Protein AF-A0A0A7EC22-F1 (afdb_monomer_lite)

Organism: NCBI:txid1348114

Radius of gyration: 22.16 Å; chains: 1; bounding box: 41×23×72 Å

pLDDT: mean 70.23, std 12.21, range [48.81, 89.19]

Secondary structure (DSSP, 8-state):
--HHHHHHHHHHHHHHHHHHHHHHHHHHHHHHHHHHHHHHHHHTS----S----------HHHHHHHHHHHHHHHHHHHHHHHHHHHHHHHHHHTT-

InterPro domains:
  IPR010930 Flagellar basal-body/hook protein, C-terminal domain [PF06429] (59-94)

Foldseek 3Di:
DDDVVVVVVLVVVLVVLLVVLVVLLVVLVVVLVVLVVVVVVVVVDDDDDDDDPDPDPNPPNVVSVVSNVVSVVSNVVSVVVVVVVVVVVVVVVVVVD

Structure (mmCIF, N/CA/C/O backbone):
data_AF-A0A0A7EC22-F1
#
_entry.id   AF-A0A0A7EC22-F1
#
loop_
_atom_site.group_PDB
_atom_site.id
_atom_site.type_symbol
_atom_site.label_atom_id
_atom_site.label_alt_id
_atom_site.label_comp_id
_atom_site.label_asym_id
_atom_site.label_entity_id
_atom_site.label_seq_id
_atom_site.pdbx_PDB_ins_code
_atom_site.Cartn_x
_atom_site.Cartn_y
_atom_site.Cartn_z
_atom_site.occupancy
_atom_site.B_iso_or_equiv
_atom_site.auth_seq_id
_atom_site.auth_comp_id
_atom_site.auth_asym_id
_atom_site.auth_atom_id
_atom_site.pdbx_PDB_model_num
ATOM 1 N N . MET A 1 1 ? 22.862 -9.544 -22.057 1.00 50.47 1 MET A N 1
ATOM 2 C CA . MET A 1 1 ? 21.556 -10.041 -22.531 1.00 50.47 1 MET A CA 1
ATOM 3 C C . MET A 1 1 ? 20.500 -9.744 -21.450 1.00 50.47 1 MET A C 1
ATOM 5 O O . MET A 1 1 ? 19.678 -10.597 -21.168 1.00 50.47 1 MET A O 1
ATOM 9 N N . ASP A 1 2 ? 20.500 -8.550 -20.823 1.00 53.94 2 ASP A N 1
ATOM 10 C CA . ASP A 1 2 ? 20.084 -8.477 -19.399 1.00 53.94 2 ASP A CA 1
ATOM 11 C C . ASP A 1 2 ? 19.112 -7.359 -18.987 1.00 53.94 2 ASP A C 1
ATOM 13 O O . ASP A 1 2 ? 18.578 -7.412 -17.882 1.00 53.94 2 ASP A O 1
ATOM 17 N N . VAL A 1 3 ? 18.811 -6.367 -19.832 1.00 56.09 3 VAL A N 1
ATOM 18 C CA . VAL A 1 3 ? 17.964 -5.227 -19.405 1.00 56.09 3 VAL A CA 1
ATOM 19 C C . VAL A 1 3 ? 16.468 -5.492 -19.631 1.00 56.09 3 VAL A C 1
ATOM 21 O O . VAL A 1 3 ? 15.646 -5.196 -18.770 1.00 56.09 3 VAL A O 1
ATOM 24 N N . S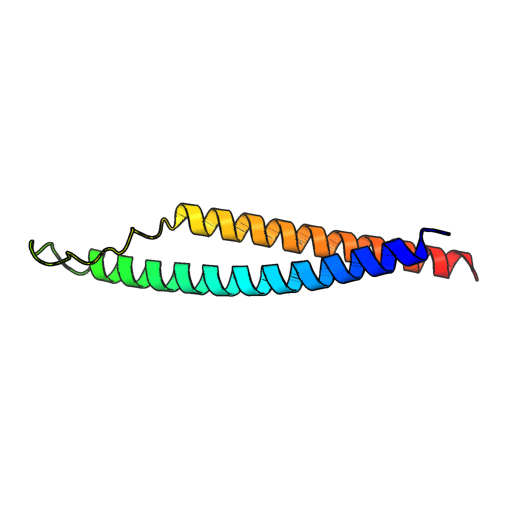ER A 1 4 ? 16.108 -6.148 -20.741 1.00 55.38 4 SER A N 1
ATOM 25 C CA . SER A 1 4 ? 14.707 -6.481 -21.059 1.00 55.38 4 SER A CA 1
ATOM 26 C C . SER A 1 4 ? 14.111 -7.551 -20.132 1.00 55.38 4 SER A C 1
ATOM 28 O O . SER A 1 4 ? 12.904 -7.561 -19.915 1.00 55.38 4 SER A O 1
ATOM 30 N N . ASN A 1 5 ? 14.948 -8.433 -19.570 1.00 60.44 5 ASN A N 1
ATOM 31 C CA . ASN A 1 5 ? 14.515 -9.470 -18.628 1.00 60.44 5 ASN A CA 1
ATOM 32 C C . ASN A 1 5 ? 14.367 -8.914 -17.193 1.00 60.44 5 ASN A C 1
ATOM 34 O O . ASN A 1 5 ? 13.511 -9.375 -16.446 1.00 60.44 5 ASN A O 1
ATOM 38 N N . ASN A 1 6 ? 15.149 -7.880 -16.837 1.00 62.97 6 ASN A N 1
ATOM 39 C CA . ASN A 1 6 ? 15.053 -7.165 -15.556 1.00 62.97 6 ASN A CA 1
ATOM 40 C C . ASN A 1 6 ? 13.843 -6.217 -15.479 1.00 62.97 6 ASN A C 1
ATOM 42 O O . ASN A 1 6 ? 13.248 -6.079 -14.416 1.00 62.97 6 ASN A O 1
ATOM 46 N N . LEU A 1 7 ? 13.438 -5.587 -16.590 1.00 64.31 7 LEU A N 1
ATOM 47 C CA . LEU A 1 7 ? 12.209 -4.779 -16.610 1.00 64.31 7 LEU A CA 1
ATOM 48 C C . LEU A 1 7 ? 10.960 -5.642 -16.387 1.00 64.31 7 LEU A C 1
ATOM 50 O O . LEU A 1 7 ? 10.075 -5.259 -15.627 1.00 64.31 7 LEU A O 1
ATOM 54 N N . GLY A 1 8 ? 10.903 -6.824 -17.011 1.00 73.38 8 GLY A N 1
ATOM 55 C CA . GLY A 1 8 ? 9.783 -7.753 -16.845 1.00 73.38 8 GLY A CA 1
ATOM 56 C C . GLY A 1 8 ? 9.670 -8.310 -15.424 1.00 73.38 8 GLY A C 1
ATOM 57 O O . GLY A 1 8 ? 8.559 -8.458 -14.911 1.00 73.38 8 GLY A O 1
ATOM 58 N N . SER A 1 9 ? 10.802 -8.575 -14.765 1.00 77.56 9 SER A N 1
ATOM 59 C CA . SER A 1 9 ? 10.825 -9.041 -13.375 1.00 77.56 9 SER A CA 1
ATOM 60 C C . SER A 1 9 ? 10.531 -7.921 -12.373 1.00 77.56 9 SER A C 1
ATOM 62 O O . SER A 1 9 ? 9.757 -8.146 -11.447 1.00 77.56 9 SER A O 1
ATOM 64 N N . ALA A 1 10 ? 11.064 -6.710 -12.571 1.00 69.88 10 ALA A N 1
ATOM 65 C CA . ALA A 1 10 ? 10.782 -5.554 -11.717 1.00 69.88 10 ALA A CA 1
ATOM 66 C C . ALA A 1 10 ? 9.318 -5.096 -11.821 1.00 69.88 10 ALA A C 1
ATOM 68 O O . ALA A 1 10 ? 8.703 -4.772 -10.809 1.00 69.88 10 ALA A O 1
ATOM 69 N N . PHE A 1 11 ? 8.733 -5.126 -13.022 1.00 81.00 11 PHE A N 1
ATOM 70 C CA . PHE A 1 11 ? 7.315 -4.828 -13.221 1.00 81.00 11 PHE A CA 1
ATOM 71 C C . PHE A 1 11 ? 6.415 -5.875 -12.553 1.00 81.00 11 PHE A C 1
ATOM 73 O O . PHE A 1 11 ? 5.494 -5.507 -11.830 1.00 81.00 11 PHE A O 1
ATOM 80 N N . ASN A 1 12 ? 6.708 -7.172 -12.721 1.00 82.56 12 ASN A N 1
ATOM 81 C CA . ASN A 1 12 ? 5.965 -8.231 -12.027 1.00 82.56 12 ASN A CA 1
ATOM 82 C C . ASN A 1 12 ? 6.083 -8.111 -10.503 1.00 82.56 12 ASN A C 1
ATOM 84 O O . ASN A 1 12 ? 5.076 -8.218 -9.810 1.00 82.56 12 ASN A O 1
ATOM 88 N N . ALA A 1 13 ? 7.283 -7.835 -9.983 1.00 82.56 13 ALA A N 1
ATOM 89 C CA . ALA A 1 13 ? 7.497 -7.605 -8.557 1.00 82.56 13 ALA A CA 1
ATOM 90 C C . ALA A 1 13 ? 6.743 -6.361 -8.054 1.00 82.56 13 ALA A C 1
ATOM 92 O O . ALA A 1 13 ? 6.186 -6.384 -6.961 1.00 82.56 13 ALA A O 1
ATOM 93 N N . GLY A 1 14 ? 6.673 -5.300 -8.864 1.00 79.38 14 GLY A N 1
ATOM 94 C CA . GLY A 1 14 ? 5.910 -4.091 -8.560 1.00 79.38 14 GLY A CA 1
ATOM 95 C C . GLY A 1 14 ? 4.400 -4.330 -8.531 1.00 79.38 14 GLY A C 1
ATOM 96 O O . GLY A 1 14 ? 3.741 -3.909 -7.586 1.00 79.38 14 GLY A O 1
ATOM 97 N N . VAL A 1 15 ? 3.852 -5.046 -9.520 1.00 86.88 15 VAL A N 1
ATOM 98 C CA . VAL A 1 15 ? 2.423 -5.406 -9.569 1.00 86.88 15 VAL A CA 1
ATOM 99 C C . VAL A 1 15 ? 2.057 -6.336 -8.414 1.00 86.88 15 VAL A C 1
ATOM 101 O O . VAL A 1 15 ? 1.061 -6.105 -7.732 1.00 86.88 15 VAL A O 1
ATOM 104 N N . GLN A 1 16 ? 2.886 -7.344 -8.146 1.00 87.19 16 GLN A N 1
ATOM 105 C CA . GLN A 1 16 ? 2.666 -8.275 -7.043 1.00 87.19 16 GLN A CA 1
ATOM 106 C C . GLN A 1 16 ? 2.775 -7.573 -5.683 1.00 87.19 16 GLN A C 1
ATOM 108 O O . GLN A 1 16 ? 1.920 -7.768 -4.826 1.00 87.19 16 GLN A O 1
ATOM 113 N N . GLY A 1 17 ? 3.767 -6.697 -5.502 1.00 83.44 17 GLY A N 1
ATOM 114 C CA . GLY A 1 17 ? 3.917 -5.891 -4.291 1.00 83.44 17 GLY A CA 1
ATOM 115 C C . GLY A 1 17 ? 2.777 -4.892 -4.090 1.00 83.44 17 GLY A C 1
ATOM 116 O O . GLY A 1 17 ? 2.342 -4.686 -2.961 1.00 83.44 17 GLY A O 1
ATOM 117 N N . LEU A 1 18 ? 2.254 -4.301 -5.168 1.00 83.94 18 LEU A N 1
ATOM 118 C CA . LEU A 1 18 ? 1.093 -3.410 -5.110 1.00 83.94 18 LEU A CA 1
ATOM 119 C C . LEU A 1 18 ? -0.177 -4.161 -4.698 1.00 83.94 18 LEU A C 1
ATOM 121 O O . LEU A 1 18 ? -0.972 -3.630 -3.923 1.00 83.94 18 LEU A O 1
ATOM 125 N N . GLN A 1 19 ? -0.361 -5.387 -5.189 1.00 86.50 19 GLN A N 1
ATOM 126 C CA . GLN A 1 19 ? -1.495 -6.220 -4.806 1.00 86.50 19 GLN A CA 1
ATOM 127 C C . GLN A 1 19 ? -1.410 -6.619 -3.329 1.00 86.50 19 GLN A C 1
ATOM 129 O O . GLN A 1 19 ? -2.351 -6.355 -2.587 1.00 86.50 19 GLN A O 1
ATOM 134 N N . SER A 1 20 ? -0.249 -7.098 -2.870 1.00 86.19 20 SER A N 1
ATOM 135 C CA . SER A 1 20 ? -0.020 -7.393 -1.449 1.00 86.19 20 SER A CA 1
ATOM 136 C C . SER A 1 20 ? -0.211 -6.167 -0.549 1.00 86.19 20 SER A C 1
ATOM 138 O O . SER A 1 20 ? -0.783 -6.277 0.529 1.00 86.19 20 SER A O 1
ATOM 140 N N . ALA A 1 21 ? 0.238 -4.985 -0.987 1.00 77.44 21 ALA A N 1
ATOM 141 C CA . ALA A 1 21 ? 0.022 -3.742 -0.248 1.00 77.44 21 ALA A CA 1
ATOM 142 C C . ALA A 1 21 ? -1.462 -3.346 -0.207 1.00 77.44 21 ALA A C 1
ATOM 144 O O . ALA A 1 21 ? -1.931 -2.842 0.805 1.00 77.44 21 ALA A O 1
ATOM 145 N N . SER A 1 22 ? -2.213 -3.579 -1.285 1.00 84.44 22 SER A N 1
ATOM 146 C CA . SER A 1 22 ? -3.655 -3.299 -1.323 1.00 84.44 22 SER A CA 1
ATOM 147 C C . SER A 1 22 ? -4.429 -4.196 -0.352 1.00 84.44 22 SER A C 1
ATOM 149 O O . SER A 1 22 ? -5.358 -3.727 0.313 1.00 84.44 22 SER A O 1
ATOM 151 N N . ASP A 1 23 ? -4.015 -5.459 -0.235 1.00 89.19 23 ASP A N 1
ATOM 152 C CA . ASP A 1 23 ? -4.576 -6.410 0.725 1.00 89.19 23 ASP A CA 1
ATOM 153 C C . ASP A 1 23 ? -4.261 -5.983 2.172 1.00 89.19 23 ASP A C 1
ATOM 155 O O . ASP A 1 23 ? -5.180 -5.880 2.988 1.00 89.19 23 ASP A O 1
ATOM 159 N N . GLY A 1 24 ? -3.002 -5.622 2.462 1.00 83.56 24 GLY A N 1
ATOM 160 C CA . GLY A 1 24 ? -2.570 -5.120 3.777 1.00 83.56 24 GLY A CA 1
ATOM 161 C C . GLY A 1 24 ? -3.302 -3.845 4.210 1.00 83.56 24 GLY A C 1
ATOM 162 O O . GLY A 1 24 ? -3.857 -3.785 5.309 1.00 83.56 24 GLY A O 1
ATOM 163 N N . ILE A 1 25 ? -3.451 -2.878 3.295 1.00 82.56 25 ILE A N 1
ATOM 164 C CA . ILE A 1 25 ? -4.188 -1.630 3.551 1.00 82.56 25 ILE A CA 1
ATOM 165 C C . ILE A 1 25 ? -5.647 -1.931 3.901 1.00 82.56 25 ILE A C 1
ATOM 167 O O . ILE A 1 25 ? -6.217 -1.297 4.795 1.00 82.56 25 ILE A O 1
ATOM 171 N N . THR A 1 26 ? -6.268 -2.879 3.197 1.00 87.69 26 THR A N 1
ATOM 172 C CA . THR A 1 26 ? -7.665 -3.261 3.435 1.00 87.69 26 THR A CA 1
ATOM 173 C C . THR A 1 26 ? -7.824 -3.905 4.809 1.00 87.69 26 THR A C 1
ATOM 175 O O . THR A 1 26 ? -8.711 -3.514 5.570 1.00 87.69 26 THR A O 1
ATOM 178 N N . GLU A 1 27 ? -6.951 -4.848 5.155 1.00 84.62 27 GLU A N 1
ATOM 179 C CA . GLU A 1 27 ? -6.963 -5.525 6.452 1.00 84.62 27 GLU A CA 1
ATOM 180 C C . GLU A 1 27 ? -6.710 -4.551 7.609 1.00 84.62 27 GLU A C 1
ATOM 182 O O . GLU A 1 27 ? -7.494 -4.495 8.560 1.00 84.62 27 GLU A O 1
ATOM 187 N N . SER A 1 28 ? -5.685 -3.706 7.491 1.00 75.62 28 SER A N 1
ATOM 188 C CA . SER A 1 28 ? -5.344 -2.718 8.514 1.00 75.62 28 SER A CA 1
ATOM 189 C C . SER A 1 28 ? -6.457 -1.668 8.671 1.00 75.62 28 SER A C 1
ATOM 191 O O . SER A 1 28 ? -6.833 -1.320 9.790 1.00 75.62 28 SER A O 1
ATOM 193 N N . SER A 1 29 ? -7.115 -1.253 7.579 1.00 79.94 29 SER A N 1
ATOM 194 C CA . SER A 1 29 ? -8.298 -0.374 7.638 1.00 79.94 29 SER A CA 1
ATOM 195 C C . SER A 1 29 ? -9.467 -1.008 8.402 1.00 79.94 29 SER A C 1
ATOM 197 O O . SER A 1 29 ? -10.115 -0.342 9.214 1.00 79.94 29 SER A O 1
ATOM 199 N N . VAL A 1 30 ? -9.733 -2.300 8.176 1.00 85.56 30 VAL A N 1
ATOM 200 C CA . VAL A 1 30 ? -10.772 -3.048 8.904 1.00 85.56 30 VAL A CA 1
ATOM 201 C C . VAL A 1 30 ? -10.413 -3.173 10.385 1.00 85.56 30 VAL A C 1
ATOM 203 O O . VAL A 1 30 ? -11.275 -2.959 11.240 1.00 85.56 30 VAL A O 1
ATOM 206 N N . ASN A 1 31 ? -9.153 -3.462 10.707 1.00 82.31 31 ASN A N 1
ATOM 207 C CA . ASN A 1 31 ? -8.680 -3.576 12.087 1.00 82.31 31 ASN A CA 1
ATOM 208 C C . ASN A 1 31 ? -8.776 -2.239 12.836 1.00 82.31 31 ASN A C 1
ATOM 210 O O . ASN A 1 31 ? -9.267 -2.205 13.966 1.00 82.31 31 ASN A O 1
ATOM 214 N N . ILE A 1 32 ? -8.411 -1.126 12.190 1.00 77.50 32 ILE A N 1
ATOM 215 C CA . ILE A 1 32 ? -8.553 0.229 12.744 1.00 77.50 32 ILE A CA 1
ATOM 216 C C . ILE A 1 32 ? -10.027 0.561 13.007 1.00 77.50 32 ILE A C 1
ATOM 218 O O . ILE A 1 32 ? -10.358 1.060 14.085 1.00 77.50 32 ILE A O 1
ATOM 222 N N . ALA A 1 33 ? -10.925 0.261 12.062 1.00 79.75 33 ALA A N 1
ATOM 223 C CA . ALA A 1 33 ? -12.357 0.505 12.228 1.00 79.75 33 ALA A CA 1
ATOM 224 C C . ALA A 1 33 ? -12.942 -0.294 13.407 1.00 79.75 33 ALA A C 1
ATOM 226 O O . ALA A 1 33 ? -13.669 0.260 14.231 1.00 79.75 33 ALA A O 1
ATOM 227 N N . ARG A 1 34 ? -12.568 -1.574 13.540 1.00 81.25 34 ARG A N 1
ATOM 228 C CA . ARG A 1 34 ? -12.993 -2.432 14.661 1.00 81.25 34 ARG A CA 1
ATOM 229 C C . ARG A 1 34 ? -12.451 -1.931 15.999 1.00 81.25 34 ARG A C 1
ATOM 231 O O . ARG A 1 34 ? -13.216 -1.831 16.955 1.00 81.25 34 ARG A O 1
ATOM 238 N N . ALA A 1 35 ? -11.176 -1.546 16.050 1.00 74.62 35 ALA A N 1
ATOM 239 C CA . ALA A 1 35 ? -10.552 -0.995 17.251 1.00 74.62 35 ALA A CA 1
ATOM 240 C C . ALA A 1 35 ? -11.162 0.358 17.667 1.00 74.62 35 ALA A C 1
ATOM 242 O O . ALA A 1 35 ? -11.259 0.648 18.859 1.00 74.62 35 ALA A O 1
ATOM 243 N N . GLN A 1 36 ? -11.603 1.188 16.713 1.00 72.50 36 GLN A N 1
ATOM 244 C CA . GLN A 1 36 ? -12.366 2.410 16.999 1.00 72.50 36 GLN A CA 1
ATOM 245 C C . GLN A 1 36 ? -13.732 2.097 17.622 1.00 72.50 36 GLN A C 1
ATOM 247 O O . GLN A 1 36 ? -14.060 2.674 18.656 1.00 72.50 36 GLN A O 1
ATOM 252 N N . THR A 1 37 ? -14.490 1.145 17.065 1.00 71.75 37 THR A N 1
ATOM 253 C CA . THR A 1 37 ? -15.788 0.731 17.628 1.00 71.75 37 THR A CA 1
ATOM 254 C C . THR A 1 37 ? -15.649 0.106 19.022 1.00 71.75 37 THR A C 1
ATOM 256 O O . THR A 1 37 ? -16.473 0.364 19.898 1.00 71.75 37 THR A O 1
ATOM 259 N N . GLU A 1 38 ? -14.598 -0.685 19.270 1.00 67.44 38 GLU A N 1
ATOM 260 C CA . GLU A 1 38 ? -14.316 -1.236 20.603 1.00 67.44 38 GLU A CA 1
ATOM 261 C C . GLU A 1 38 ? -13.929 -0.153 21.615 1.00 67.44 38 GLU A C 1
ATOM 263 O O . GLU A 1 38 ? -14.399 -0.198 22.751 1.00 67.44 38 GLU A O 1
ATOM 268 N N . ARG A 1 39 ? -13.136 0.853 21.218 1.00 60.22 39 ARG A N 1
ATOM 269 C CA . ARG A 1 39 ? -12.805 1.997 22.086 1.00 60.22 39 ARG A CA 1
ATOM 270 C C . ARG A 1 39 ? -14.036 2.832 22.435 1.00 60.22 39 ARG A C 1
ATOM 272 O O . ARG A 1 39 ? -14.240 3.131 23.608 1.00 60.22 39 ARG A O 1
ATOM 279 N N . GLU A 1 40 ? -14.898 3.111 21.460 1.00 59.09 40 GLU A N 1
ATOM 280 C CA . GLU A 1 40 ? -16.147 3.851 21.679 1.00 59.09 40 GLU A CA 1
ATOM 281 C C . GLU A 1 40 ? -17.110 3.094 22.621 1.00 59.09 40 GLU A C 1
ATOM 283 O O . GLU A 1 40 ? -17.787 3.697 23.456 1.00 59.09 40 GLU A O 1
ATOM 288 N N . ASN A 1 41 ? -17.139 1.757 22.553 1.00 55.28 41 ASN A N 1
ATOM 289 C CA . ASN A 1 41 ? -17.953 0.924 23.445 1.00 55.28 41 ASN A CA 1
ATOM 290 C C . ASN A 1 41 ? -17.430 0.900 24.896 1.00 55.28 41 ASN A C 1
ATOM 292 O O . ASN A 1 41 ? -18.226 0.837 25.839 1.00 55.28 41 ASN A O 1
ATOM 296 N N . VAL A 1 42 ? -16.106 0.977 25.073 1.00 56.59 42 VAL A N 1
ATOM 297 C CA . VAL A 1 42 ? -15.438 1.028 26.384 1.00 56.59 42 VAL A CA 1
ATOM 298 C C . VAL A 1 42 ? -15.553 2.416 27.026 1.00 56.59 42 VAL A C 1
ATOM 300 O O . VAL A 1 42 ? -15.754 2.495 28.231 1.00 56.59 42 VAL A O 1
ATOM 303 N N . GLU A 1 43 ? -15.515 3.509 26.257 1.00 54.06 43 GLU A N 1
ATOM 304 C CA . GLU A 1 43 ? -15.707 4.871 26.794 1.00 54.06 43 GLU A CA 1
ATOM 305 C C . GLU A 1 43 ? -17.166 5.183 27.174 1.00 54.06 43 GLU A C 1
ATOM 307 O O . GLU A 1 43 ? -17.412 6.053 28.009 1.00 54.06 43 GLU A O 1
ATOM 312 N N . ARG A 1 44 ? -18.147 4.465 26.606 1.00 56.50 44 ARG A N 1
ATOM 313 C CA . ARG A 1 44 ? -19.579 4.648 26.915 1.00 56.50 44 ARG A CA 1
ATOM 314 C C . ARG A 1 44 ? -20.094 3.774 28.062 1.00 56.50 44 ARG A C 1
ATOM 316 O O . ARG A 1 44 ? -21.232 3.959 28.492 1.00 56.50 44 ARG A O 1
ATOM 323 N N . SER A 1 45 ? -19.282 2.837 28.545 1.00 51.91 45 SER A N 1
ATOM 324 C CA . SER A 1 45 ? -19.638 1.922 29.630 1.00 51.91 45 SER A CA 1
ATOM 325 C C . SER A 1 45 ? -18.758 2.214 30.845 1.00 51.91 45 SER A C 1
ATOM 327 O O . SER A 1 45 ? -17.578 1.876 30.859 1.00 51.91 45 SER A O 1
ATOM 329 N N . GLU A 1 46 ? -19.331 2.848 31.872 1.00 51.84 46 GLU A N 1
ATOM 330 C CA . GLU A 1 46 ? -18.733 2.915 33.212 1.00 51.84 46 GLU A CA 1
ATOM 331 C C . GLU A 1 46 ? -18.294 1.511 33.691 1.00 51.84 46 GLU A C 1
ATOM 333 O O . GLU A 1 46 ? -18.918 0.508 33.323 1.00 51.84 46 GLU A O 1
ATOM 338 N N . PRO A 1 47 ? -17.220 1.396 34.496 1.00 48.81 47 PRO A N 1
ATOM 339 C CA . PRO A 1 47 ? -16.592 0.113 34.779 1.00 48.81 47 PRO A CA 1
ATOM 340 C C . PRO A 1 47 ? -17.447 -0.712 35.749 1.00 48.81 47 PRO A C 1
ATOM 342 O O . PRO A 1 47 ? -17.427 -0.489 36.957 1.00 48.81 47 PRO A O 1
ATOM 345 N N . ALA A 1 48 ? -18.153 -1.717 35.235 1.00 48.81 48 ALA A N 1
ATOM 346 C CA . ALA A 1 48 ? -18.495 -2.889 36.031 1.00 48.81 48 ALA A CA 1
ATOM 347 C C . ALA A 1 48 ? -17.277 -3.831 36.014 1.00 48.81 48 ALA A C 1
ATOM 349 O O . ALA A 1 48 ? -16.809 -4.184 34.924 1.00 48.81 48 ALA A O 1
ATOM 350 N N . PRO A 1 49 ? -16.711 -4.211 37.174 1.00 57.59 49 PRO A N 1
ATOM 351 C CA . PRO A 1 49 ? -15.663 -5.209 37.200 1.00 57.59 49 PRO A CA 1
ATOM 352 C C . PRO A 1 49 ? -16.296 -6.573 36.916 1.00 57.59 49 PRO A C 1
ATOM 354 O O . PRO A 1 49 ? -17.472 -6.791 37.187 1.00 57.59 49 PRO A O 1
ATOM 357 N N . GLU A 1 50 ? -15.458 -7.494 36.454 1.00 54.78 50 GLU A N 1
ATOM 358 C CA . GLU A 1 50 ? -15.732 -8.925 36.312 1.00 54.78 50 GLU A CA 1
ATOM 359 C C . GLU A 1 50 ? -16.274 -9.345 34.936 1.00 54.78 50 GLU A C 1
ATOM 361 O O . GLU A 1 50 ? -17.338 -8.947 34.469 1.00 54.78 50 GLU A O 1
ATOM 366 N N . THR A 1 51 ? -15.528 -10.266 34.321 1.00 52.50 51 THR A N 1
ATOM 367 C CA . THR A 1 51 ? -15.834 -11.021 33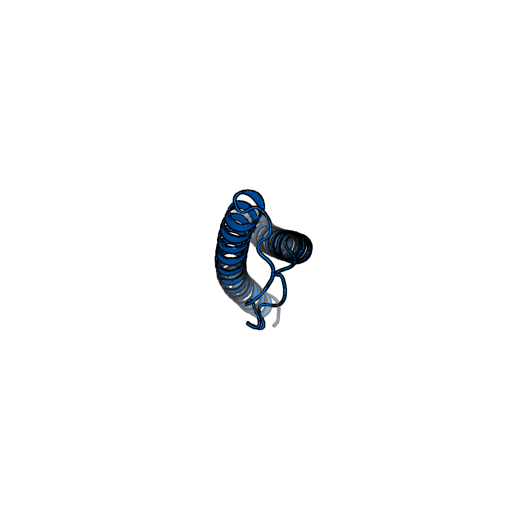.092 1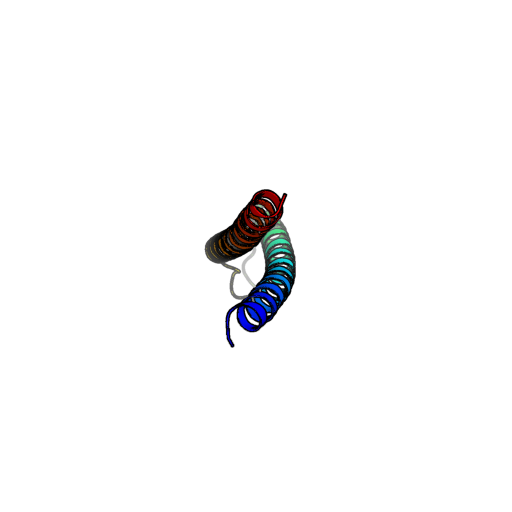.00 52.50 51 THR A CA 1
ATOM 368 C C . THR A 1 51 ? -15.391 -10.419 31.753 1.00 52.50 51 THR A C 1
ATOM 370 O O . THR A 1 51 ? -16.180 -10.291 30.823 1.00 52.50 51 THR A O 1
ATOM 373 N N . ARG A 1 52 ? -14.090 -10.156 31.574 1.00 54.88 52 ARG A N 1
ATOM 374 C CA . ARG A 1 52 ? -13.465 -10.269 30.237 1.00 54.88 52 ARG A CA 1
ATOM 375 C C . ARG A 1 52 ? -12.158 -11.054 30.312 1.00 54.88 52 ARG A C 1
ATOM 377 O O . ARG A 1 52 ? -11.090 -10.575 29.956 1.00 54.88 52 ARG A O 1
ATOM 384 N N . GLU A 1 53 ? -12.273 -12.301 30.761 1.00 50.25 53 GLU A N 1
ATOM 385 C CA . GLU A 1 53 ? -11.350 -13.367 30.369 1.00 50.25 53 GLU A CA 1
ATOM 386 C C . GLU A 1 53 ? -11.681 -13.779 28.927 1.00 50.25 53 GLU A C 1
ATOM 388 O O . GLU A 1 53 ? -12.319 -14.790 28.662 1.00 50.25 53 GLU A O 1
ATOM 393 N N . ALA A 1 54 ? -11.310 -12.939 27.969 1.00 50.78 54 ALA A N 1
ATOM 394 C CA . ALA A 1 54 ? -11.180 -13.337 26.580 1.00 50.78 54 ALA A CA 1
ATOM 395 C C . ALA A 1 54 ? -9.928 -12.640 26.075 1.00 50.78 54 ALA A C 1
ATOM 397 O O . ALA A 1 54 ? -9.807 -11.420 26.145 1.00 50.78 54 ALA A O 1
ATOM 398 N N . GLN A 1 55 ? -8.969 -13.456 25.669 1.00 52.19 55 GLN A N 1
ATOM 399 C CA . GLN A 1 55 ? -7.647 -13.095 25.188 1.00 52.19 55 GLN A CA 1
ATOM 400 C C . GLN A 1 55 ? -7.750 -12.288 23.883 1.00 52.19 55 GLN A C 1
ATOM 402 O O . GLN A 1 55 ? -7.410 -12.776 22.814 1.00 52.19 55 GLN A O 1
ATOM 407 N N . SER A 1 56 ? -8.231 -11.054 23.950 1.00 53.62 56 SER A N 1
ATOM 408 C CA . SER A 1 56 ? -8.054 -10.073 22.889 1.00 53.62 56 SER A CA 1
ATOM 409 C C . SER A 1 56 ? -6.897 -9.201 23.334 1.00 53.62 56 SER A C 1
ATOM 411 O O . SER A 1 56 ? -7.067 -8.297 24.153 1.00 53.62 56 SER A O 1
ATOM 413 N N . GLN A 1 57 ? -5.689 -9.524 22.862 1.00 60.00 57 GLN A N 1
ATOM 414 C CA . GLN A 1 57 ? -4.565 -8.598 22.963 1.00 60.00 57 GLN A CA 1
ATOM 415 C C . GLN A 1 57 ? -5.071 -7.235 22.459 1.00 60.00 57 GLN A C 1
ATOM 417 O O . GLN A 1 57 ? -5.638 -7.190 21.365 1.00 60.00 57 GLN A O 1
ATOM 422 N N . PRO A 1 58 ? -4.942 -6.145 23.233 1.00 59.06 58 PRO A N 1
ATOM 423 C CA . PRO A 1 58 ? -5.408 -4.846 22.781 1.00 59.06 58 PRO A CA 1
ATOM 424 C C . PRO A 1 58 ? -4.670 -4.505 21.487 1.00 59.06 58 PRO A C 1
ATOM 426 O O . PRO A 1 58 ? -3.449 -4.344 21.500 1.00 59.06 58 PRO A O 1
ATOM 429 N N . VAL A 1 59 ? -5.403 -4.431 20.371 1.00 61.78 59 VAL A N 1
ATOM 430 C CA . VAL A 1 59 ? -4.850 -3.997 19.086 1.00 61.78 59 VAL A CA 1
ATOM 431 C C . VAL A 1 59 ? -4.265 -2.609 19.306 1.00 61.78 59 VAL A C 1
ATOM 433 O O . VAL A 1 59 ? -4.967 -1.653 19.664 1.00 61.78 59 VAL A O 1
ATOM 436 N N . ASN A 1 60 ? -2.946 -2.507 19.171 1.00 73.06 60 ASN A N 1
ATOM 437 C CA . ASN A 1 60 ? -2.254 -1.255 19.385 1.00 73.06 60 ASN A CA 1
ATOM 438 C C . ASN A 1 60 ? -2.460 -0.386 18.143 1.00 73.06 60 ASN A C 1
ATOM 440 O O . ASN A 1 60 ? -1.765 -0.522 17.146 1.0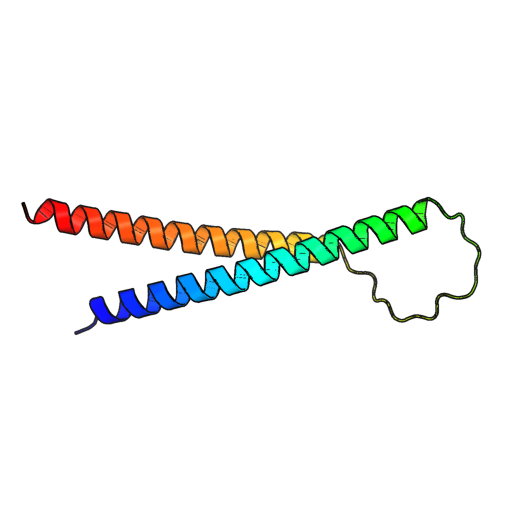0 73.06 60 ASN A O 1
ATOM 444 N N . VAL A 1 61 ? -3.447 0.508 18.206 1.00 71.44 61 VAL A N 1
ATOM 445 C CA . VAL A 1 61 ? -3.806 1.412 17.101 1.00 71.44 61 VAL A CA 1
ATOM 446 C C . VAL A 1 61 ? -2.602 2.226 16.601 1.00 71.44 61 VAL A C 1
ATOM 448 O O . VAL A 1 61 ? -2.546 2.558 15.424 1.00 71.44 61 VAL A O 1
ATOM 451 N N . THR A 1 62 ? -1.619 2.527 17.455 1.00 76.44 62 THR A N 1
ATOM 452 C CA . THR A 1 62 ? -0.387 3.212 17.032 1.00 76.44 62 THR A CA 1
ATOM 453 C C . THR A 1 62 ? 0.464 2.325 16.123 1.00 76.44 62 THR A C 1
ATOM 455 O O . THR A 1 62 ? 0.973 2.812 15.120 1.00 76.44 62 THR A O 1
ATOM 458 N N . GLU A 1 63 ? 0.581 1.035 16.443 1.00 75.25 63 GLU A N 1
ATOM 459 C CA . GLU A 1 63 ? 1.275 0.034 15.620 1.00 75.25 63 GLU A CA 1
ATOM 460 C C . GLU A 1 63 ? 0.602 -0.101 14.245 1.00 75.25 63 GLU A C 1
ATOM 462 O O . GLU A 1 63 ? 1.266 -0.013 13.216 1.00 75.25 63 GLU A O 1
ATOM 467 N N . GLU A 1 64 ? -0.732 -0.195 14.214 1.00 73.75 64 GLU A N 1
ATOM 468 C CA . GLU A 1 64 ? -1.504 -0.286 12.966 1.00 73.75 64 GLU A CA 1
ATOM 469 C C . GLU A 1 64 ? -1.364 0.970 12.093 1.00 73.75 64 GLU A C 1
ATOM 471 O O . GLU A 1 64 ? -1.192 0.876 10.881 1.00 73.75 64 GLU A O 1
ATOM 476 N N . LEU A 1 65 ? -1.359 2.167 12.690 1.00 78.56 65 LEU A N 1
ATOM 477 C CA . LEU A 1 65 ? -1.134 3.414 11.949 1.00 78.56 65 LEU A CA 1
ATOM 478 C C . LEU A 1 65 ? 0.281 3.499 11.358 1.00 78.56 65 LEU A C 1
ATOM 480 O O . LEU A 1 65 ? 0.466 4.058 10.273 1.00 78.56 65 LEU A O 1
ATOM 484 N N . VAL A 1 66 ? 1.282 2.959 12.058 1.00 86.88 66 VAL A N 1
ATOM 485 C CA . VAL A 1 66 ? 2.654 2.864 11.543 1.00 86.88 66 VAL A CA 1
ATOM 486 C C . VAL A 1 66 ? 2.716 1.868 10.388 1.00 86.88 66 VAL A C 1
ATOM 488 O O . VAL A 1 66 ? 3.266 2.214 9.342 1.00 86.88 66 VAL A O 1
ATOM 491 N N . ASN A 1 67 ? 2.102 0.691 10.530 1.00 79.88 67 ASN A N 1
ATOM 492 C CA . ASN A 1 67 ? 2.024 -0.310 9.465 1.00 79.88 67 ASN A CA 1
ATOM 493 C C . ASN A 1 67 ? 1.350 0.262 8.212 1.00 79.88 67 ASN A C 1
ATOM 495 O O . ASN A 1 67 ? 1.944 0.232 7.135 1.00 79.88 67 ASN A O 1
ATOM 499 N N . LEU A 1 68 ? 0.203 0.929 8.365 1.00 81.62 68 LEU A N 1
ATOM 500 C CA . LEU A 1 68 ? -0.486 1.608 7.267 1.00 81.62 68 LEU A CA 1
ATOM 501 C C . LEU A 1 68 ? 0.409 2.652 6.574 1.00 81.62 68 LEU A C 1
ATOM 503 O O . LEU A 1 68 ? 0.411 2.782 5.347 1.00 81.62 68 LEU A O 1
ATOM 507 N N . ARG A 1 69 ? 1.204 3.410 7.340 1.00 82.69 69 ARG A N 1
ATOM 508 C CA . ARG A 1 69 ? 2.127 4.411 6.784 1.00 82.69 69 ARG A CA 1
ATOM 509 C C . ARG A 1 69 ? 3.292 3.768 6.028 1.00 82.69 69 ARG A C 1
ATOM 511 O O . ARG A 1 69 ? 3.703 4.302 4.996 1.00 82.69 69 ARG A O 1
ATOM 518 N N . VAL A 1 70 ? 3.817 2.649 6.522 1.00 87.62 70 VAL A N 1
ATOM 519 C CA . VAL A 1 70 ? 4.861 1.864 5.848 1.00 87.62 70 VAL A CA 1
ATOM 520 C C . VAL A 1 70 ? 4.327 1.283 4.540 1.00 87.62 70 VAL A C 1
ATOM 522 O O . VAL A 1 70 ? 4.986 1.396 3.506 1.00 87.62 70 VAL A O 1
ATOM 525 N N . GLU A 1 71 ? 3.119 0.727 4.543 1.00 77.75 71 GLU A N 1
ATOM 526 C CA . GLU A 1 71 ? 2.460 0.211 3.339 1.00 77.75 71 GLU A CA 1
ATOM 527 C C . GLU A 1 71 ? 2.208 1.315 2.310 1.00 77.75 71 GLU A C 1
ATOM 529 O O . GLU A 1 71 ? 2.555 1.166 1.137 1.00 77.75 71 GLU A O 1
ATOM 534 N N . GLN A 1 72 ? 1.708 2.473 2.751 1.00 77.31 72 GLN A N 1
ATOM 535 C CA . GLN A 1 72 ? 1.526 3.639 1.890 1.00 77.31 72 GLN A CA 1
ATOM 536 C C . GLN A 1 72 ? 2.847 4.107 1.263 1.00 77.31 72 GLN A C 1
ATOM 538 O O . GLN A 1 72 ? 2.884 4.453 0.080 1.00 77.31 72 GLN A O 1
ATOM 543 N N . PHE A 1 73 ? 3.939 4.117 2.032 1.00 86.75 73 PHE A N 1
ATOM 544 C CA . PHE A 1 73 ? 5.256 4.489 1.520 1.00 86.75 73 PHE A CA 1
ATOM 545 C C . PHE A 1 73 ? 5.761 3.492 0.469 1.00 86.75 73 PHE A C 1
ATOM 547 O O . PHE A 1 73 ? 6.255 3.906 -0.579 1.00 86.75 73 PHE A O 1
ATOM 554 N N . ASN A 1 74 ? 5.575 2.1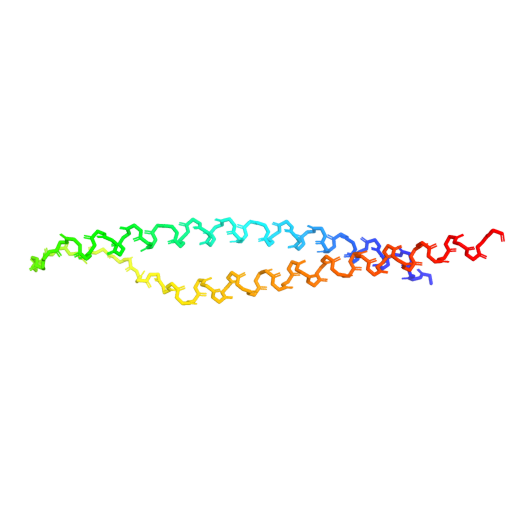90 0.702 1.00 78.94 74 ASN A N 1
ATOM 555 C CA . ASN A 1 74 ? 5.914 1.148 -0.268 1.00 78.94 74 ASN A CA 1
ATOM 556 C C . ASN A 1 74 ? 5.092 1.278 -1.559 1.00 78.94 74 ASN A C 1
ATOM 558 O O . ASN A 1 74 ? 5.650 1.238 -2.656 1.00 78.94 74 ASN A O 1
ATOM 562 N N . ALA A 1 75 ? 3.784 1.519 -1.449 1.00 78.44 75 ALA A N 1
ATOM 563 C CA . ALA A 1 75 ? 2.924 1.765 -2.604 1.00 78.44 75 ALA A CA 1
ATOM 564 C C . ALA A 1 75 ? 3.370 3.007 -3.400 1.00 78.44 75 ALA A C 1
ATOM 566 O O . ALA A 1 75 ? 3.440 2.977 -4.633 1.00 78.44 75 ALA A O 1
ATOM 567 N N . GLN A 1 76 ? 3.734 4.091 -2.706 1.00 81.88 76 GLN A N 1
ATOM 568 C CA . GLN A 1 76 ? 4.226 5.316 -3.335 1.00 81.88 76 GLN A CA 1
ATOM 569 C C . GLN A 1 76 ? 5.577 5.104 -4.034 1.00 81.88 76 GLN A C 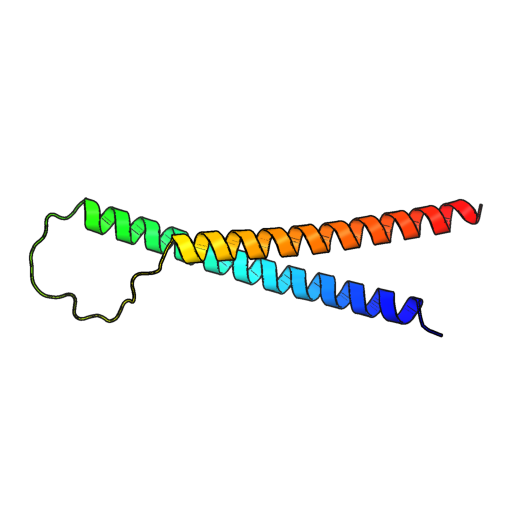1
ATOM 571 O O . GLN A 1 76 ? 5.768 5.595 -5.147 1.00 81.88 76 GLN A O 1
ATOM 576 N N . ALA A 1 77 ? 6.496 4.361 -3.415 1.00 80.31 77 ALA A N 1
ATOM 577 C CA . ALA A 1 77 ? 7.785 4.017 -4.007 1.00 80.31 77 ALA A CA 1
ATOM 578 C C . ALA A 1 77 ? 7.608 3.182 -5.286 1.00 80.31 77 ALA A C 1
ATOM 580 O O . ALA A 1 77 ? 8.163 3.539 -6.323 1.00 80.31 77 ALA A O 1
ATOM 581 N N . ASN A 1 78 ? 6.758 2.151 -5.246 1.00 71.38 78 ASN A N 1
ATOM 582 C CA . ASN A 1 78 ? 6.445 1.318 -6.411 1.00 71.38 78 ASN A CA 1
ATOM 583 C C . ASN A 1 78 ? 5.821 2.138 -7.549 1.00 71.38 78 ASN A C 1
ATOM 585 O O . ASN A 1 78 ? 6.245 2.031 -8.698 1.00 71.38 78 ASN A O 1
ATOM 589 N N . THR A 1 79 ? 4.868 3.017 -7.228 1.00 78.38 79 THR A N 1
ATOM 590 C CA . THR A 1 79 ? 4.235 3.909 -8.214 1.00 78.38 79 THR A CA 1
ATOM 591 C C . THR A 1 79 ? 5.257 4.844 -8.857 1.00 78.38 79 THR A C 1
ATOM 593 O O . THR A 1 79 ? 5.243 5.046 -10.069 1.00 78.38 79 THR A O 1
ATOM 596 N N . ARG A 1 80 ? 6.182 5.391 -8.061 1.00 79.25 80 ARG A N 1
ATOM 597 C CA . ARG A 1 80 ? 7.236 6.274 -8.562 1.00 79.25 80 ARG A CA 1
ATOM 598 C C . ARG A 1 80 ? 8.227 5.530 -9.453 1.00 79.25 80 ARG A C 1
ATOM 600 O O . ARG A 1 80 ? 8.609 6.062 -10.483 1.00 79.25 80 ARG A O 1
ATOM 607 N N . SER A 1 81 ? 8.595 4.297 -9.113 1.00 75.69 81 SER A N 1
ATOM 608 C CA . SER A 1 81 ? 9.425 3.449 -9.975 1.00 75.69 81 SER A CA 1
ATOM 609 C C . SER A 1 81 ? 8.744 3.121 -11.305 1.00 75.69 81 SER A C 1
ATOM 611 O O . SER A 1 81 ? 9.410 3.148 -12.336 1.00 75.69 81 SER A O 1
ATOM 613 N N . ILE A 1 82 ? 7.431 2.862 -11.298 1.00 74.81 82 ILE A N 1
ATOM 614 C CA . ILE A 1 82 ? 6.642 2.649 -12.522 1.00 74.81 82 ILE A CA 1
ATOM 615 C C . ILE A 1 82 ? 6.619 3.923 -13.378 1.00 74.81 82 ILE A C 1
ATOM 617 O O . ILE A 1 82 ? 6.880 3.844 -14.573 1.00 74.81 82 ILE A O 1
ATOM 621 N N . GLN A 1 83 ? 6.379 5.093 -12.775 1.00 74.81 83 GLN A N 1
ATOM 622 C CA . GLN A 1 83 ? 6.407 6.379 -13.485 1.00 74.81 83 GLN A CA 1
ATOM 623 C C . GLN A 1 83 ? 7.780 6.668 -14.092 1.00 74.81 83 GLN A C 1
ATOM 625 O O . GLN A 1 83 ? 7.863 6.991 -15.269 1.00 74.81 83 GLN A O 1
ATOM 630 N N . THR A 1 84 ? 8.861 6.493 -13.329 1.00 74.56 84 THR A N 1
ATOM 631 C CA . THR A 1 84 ? 10.221 6.685 -13.846 1.00 74.56 84 THR A CA 1
ATOM 632 C C . THR A 1 84 ? 10.526 5.704 -14.979 1.00 74.56 84 THR A C 1
ATOM 634 O O . THR A 1 84 ? 11.163 6.081 -15.957 1.00 74.56 84 THR A O 1
ATOM 637 N N . ALA A 1 85 ? 10.069 4.451 -14.884 1.00 67.50 85 ALA A N 1
ATOM 638 C CA . ALA A 1 85 ? 10.229 3.479 -15.962 1.00 67.50 85 ALA A CA 1
ATOM 639 C C . ALA A 1 85 ? 9.464 3.891 -17.231 1.00 67.50 85 ALA A C 1
ATOM 641 O O . ALA A 1 85 ? 10.017 3.751 -18.317 1.00 67.50 85 ALA A O 1
ATOM 642 N N . ASP A 1 86 ? 8.250 4.433 -17.100 1.00 66.75 86 ASP A N 1
ATOM 643 C CA . ASP A 1 86 ? 7.448 4.958 -18.216 1.00 66.75 86 ASP A CA 1
ATOM 644 C C . ASP A 1 86 ? 8.079 6.214 -18.840 1.00 66.75 86 ASP A C 1
ATOM 646 O O . ASP A 1 86 ? 8.155 6.345 -20.057 1.00 66.75 86 ASP A O 1
ATOM 650 N N . GLU A 1 87 ? 8.647 7.100 -18.023 1.00 72.25 87 GLU A N 1
ATOM 651 C CA . GLU A 1 87 ? 9.332 8.317 -18.471 1.00 72.25 87 GLU A CA 1
ATOM 652 C C . GLU A 1 87 ? 10.654 7.996 -19.204 1.00 72.25 87 GLU A C 1
ATOM 654 O O . GLU A 1 87 ? 10.965 8.575 -20.252 1.00 72.25 87 GLU A O 1
ATOM 659 N N . VAL A 1 88 ? 11.412 6.999 -18.725 1.00 70.25 88 VAL A N 1
ATOM 660 C CA . VAL A 1 88 ? 12.587 6.469 -19.442 1.00 70.25 88 VAL A CA 1
ATOM 661 C C . VAL A 1 88 ? 12.170 5.733 -20.722 1.00 70.25 88 VAL A C 1
ATOM 663 O O . VAL A 1 88 ? 12.845 5.844 -21.744 1.00 70.25 88 VAL A O 1
ATOM 666 N N . LEU A 1 89 ? 11.048 5.009 -20.715 1.00 63.97 89 LEU A N 1
ATOM 667 C CA . LEU A 1 89 ? 10.527 4.355 -21.917 1.00 63.97 89 LEU A CA 1
ATOM 668 C C . LEU A 1 89 ? 10.077 5.389 -22.964 1.00 63.97 89 LEU A C 1
ATOM 670 O O . LEU A 1 89 ? 10.416 5.253 -24.138 1.00 63.97 89 LEU A O 1
ATOM 674 N N . GLY A 1 90 ? 9.381 6.446 -22.542 1.00 64.19 90 GLY A N 1
ATOM 675 C CA . GLY A 1 90 ? 8.927 7.546 -23.393 1.00 64.19 90 GLY A CA 1
ATOM 676 C C . GLY A 1 90 ? 10.082 8.330 -24.016 1.00 64.19 90 GLY A C 1
ATOM 677 O O . GLY A 1 90 ? 10.063 8.598 -25.216 1.00 64.19 90 GLY A O 1
ATOM 678 N N . THR A 1 91 ? 11.137 8.613 -23.247 1.00 63.16 91 THR A N 1
ATOM 679 C CA . THR A 1 91 ? 12.354 9.256 -23.778 1.00 63.16 91 THR A CA 1
ATOM 680 C C . THR A 1 91 ? 13.125 8.355 -24.750 1.00 63.16 91 THR A C 1
ATOM 682 O O . THR A 1 91 ? 13.649 8.849 -25.744 1.00 63.16 91 THR A O 1
ATOM 685 N N . LEU A 1 92 ? 13.158 7.031 -24.550 1.00 61.53 92 LEU A N 1
ATOM 686 C CA . LEU A 1 92 ? 13.759 6.098 -25.520 1.00 61.53 92 LEU A CA 1
ATOM 687 C C . LEU A 1 92 ? 12.973 6.000 -26.840 1.00 61.53 92 LEU A C 1
ATOM 689 O O . LEU A 1 92 ? 13.578 5.745 -27.884 1.00 61.53 92 LEU A O 1
ATOM 693 N N . ILE A 1 93 ? 11.648 6.183 -26.805 1.00 60.69 93 ILE A N 1
ATOM 694 C CA . ILE A 1 93 ? 10.793 6.221 -28.003 1.00 60.69 93 ILE A CA 1
ATOM 695 C C . ILE A 1 93 ? 11.032 7.527 -28.783 1.00 60.69 93 ILE A C 1
ATOM 697 O O . ILE A 1 93 ? 11.153 7.482 -30.006 1.00 60.69 93 ILE A O 1
ATOM 701 N N . ASP A 1 94 ? 11.162 8.663 -28.089 1.00 55.34 94 ASP A N 1
ATOM 702 C CA . ASP A 1 94 ? 11.359 9.995 -28.689 1.00 55.34 94 ASP A CA 1
ATOM 703 C C . ASP A 1 94 ? 12.728 10.160 -29.382 1.00 55.34 94 ASP A C 1
ATOM 705 O O . ASP A 1 94 ? 12.856 10.829 -30.400 1.00 55.34 94 ASP A O 1
ATOM 709 N N . VAL A 1 95 ? 13.768 9.468 -28.907 1.00 56.22 95 VAL A N 1
ATOM 710 C CA . VAL A 1 95 ? 15.105 9.499 -29.539 1.00 56.22 95 VAL A CA 1
ATOM 711 C C . VAL A 1 95 ? 15.150 8.725 -30.873 1.00 56.22 95 VAL A C 1
ATOM 713 O O . VAL A 1 95 ? 16.137 8.810 -31.605 1.00 56.22 95 VAL A O 1
ATOM 716 N N . ARG A 1 96 ? 14.109 7.952 -31.214 1.00 49.84 96 ARG A N 1
ATOM 717 C CA . ARG A 1 96 ? 14.068 7.113 -32.425 1.00 49.84 96 ARG A CA 1
ATOM 718 C C . ARG A 1 96 ? 13.265 7.701 -33.593 1.00 49.84 96 ARG A C 1
ATOM 720 O O . ARG A 1 96 ? 13.041 6.958 -34.552 1.00 49.84 96 ARG A O 1
ATOM 727 N N . VAL A 1 97 ? 12.853 8.972 -33.529 1.00 51.22 97 VAL A N 1
ATOM 728 C CA . VAL A 1 97 ? 12.175 9.670 -34.645 1.00 51.22 97 VAL A CA 1
ATOM 729 C C . VAL A 1 97 ? 13.161 10.302 -35.622 1.00 51.22 97 VAL A C 1
ATOM 731 O O . VAL A 1 97 ? 14.192 10.849 -35.171 1.00 51.22 97 VAL A O 1
#

Sequence (97 aa):
MDVSNNLGSAFNAGVQGLQSASDGITESSVNIARAQTERENVERSEPAPETREAQSQPVNVTEELVNLRVEQFNAQANTRSIQTADEVLGTLIDVRV